Protein AF-A0A1F4MXA5-F1 (afdb_monomer)

pLDDT: mean 87.4, std 14.79, range [47.44, 98.69]

Radius of gyration: 26.28 Å; Cα contacts (8 Å, |Δi|>4): 133; chains: 1; bounding box: 48×66×73 Å

Secondary structure (DSSP, 8-state):
---HHHHHHHHHHHHHHHHHTTS-------HHHHHHHHHHHHHHHS-HHHHHHHHHHHHHSTTT---GGGHHHHHHHHHH-SSHHHHHHHHHHHHHTT-HHHHHHHHHHGGG---HHHHHHHHHHHHHTT--EEETTEEEE----

Solvent-accessible surface area (backbone atoms only — not comparable to full-atom values): 8420 Å² total; per-residue (Å²): 134,86,53,75,65,61,56,54,52,52,51,52,52,55,54,53,57,67,66,60,71,76,77,75,77,75,83,68,77,53,71,45,57,58,51,17,53,51,43,32,50,32,52,74,72,44,57,70,73,53,32,53,52,41,36,53,46,42,54,74,42,38,94,64,47,69,47,73,91,33,49,64,49,40,52,46,41,39,73,65,47,88,52,64,69,56,17,50,45,26,50,52,23,43,59,47,65,69,39,70,65,47,52,59,46,48,60,63,43,48,82,71,48,81,48,70,69,59,33,53,51,50,51,53,51,34,53,75,68,67,38,68,41,64,55,96,91,40,75,78,42,78,75,81,128

Nearest PDB structures (foldseek):
  5d0b-assembly2_B  TM=7.890E-01  e=4.375E-01  Bacillus subtilis subsp. subtilis str. 168
  5d08-assembly2_B  TM=8.073E-01  e=6.693E-01  Bacillus subtilis subsp. subtilis str. 168
  3tjz-assembly2_E  TM=6.979E-01  e=4.866E-01  Bos taurus
  7q4o-assembly1_A  TM=4.852E-01  e=1.024E+00  Homo sapiens
  7onb-assembly1_C  TM=4.990E-01  e=3.866E+00  Homo sapiens

Mean predicted aligned error: 10.35 Å

Sequence (145 aa):
MFSRLTVLMITFLMFSIFFYSNSLAGDQPDKWQKASQNMVYALKHGPDGLKQSVLQNIIRYSDQLQVDEAVFEVMSIYRSHPDERVRQLALVALYKMNNSWALSFLERAIKFERSPKLRKSICAILYQ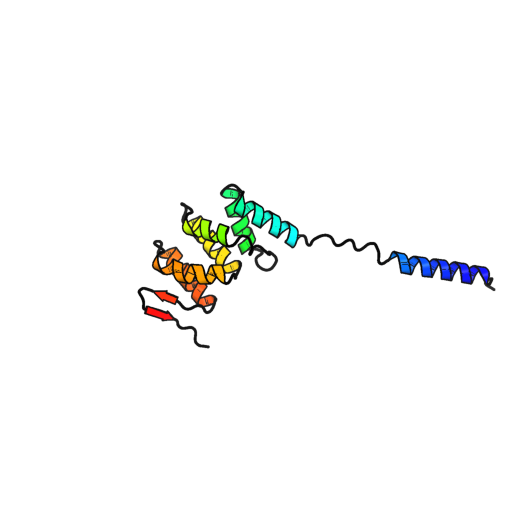CNRPVYMEGTLLASTEK

Foldseek 3Di:
DDDPVVVVVVVVVVVVVVVPVPPPPDDDPPPQVVVQVVLLVCLVDNDPVSVLVSLVVLLVPLVRHDNLNNLVSLVCQLPDPPDNVSVVSSLSSLLSVVDPVSLVVLLVCLAVDPDPVVNVVSVVSCVVNQHFHDYPNDTPDRDDD

Structure (mmCIF, N/CA/C/O backbone):
data_AF-A0A1F4MXA5-F1
#
_entry.id   AF-A0A1F4MXA5-F1
#
loop_
_atom_site.group_PDB
_atom_site.id
_atom_site.type_symbol
_atom_site.label_atom_id
_atom_site.label_alt_id
_atom_site.label_comp_id
_atom_site.label_asym_id
_atom_site.label_entity_id
_atom_site.label_seq_id
_atom_site.pdbx_PDB_ins_code
_atom_site.Cartn_x
_atom_site.Cartn_y
_atom_site.Cartn_z
_atom_site.occupancy
_atom_site.B_iso_or_equiv
_atom_site.auth_seq_id
_atom_site.auth_comp_id
_atom_site.auth_asym_id
_atom_site.auth_atom_id
_atom_site.pdbx_PDB_model_num
ATOM 1 N N . MET A 1 1 ? 26.744 -50.728 -48.367 1.00 60.47 1 MET A N 1
ATOM 2 C CA . MET A 1 1 ? 27.875 -50.940 -47.439 1.00 60.47 1 MET A CA 1
ATOM 3 C C . MET A 1 1 ? 28.443 -49.563 -47.109 1.00 60.47 1 MET A C 1
ATOM 5 O O . MET A 1 1 ? 29.175 -49.013 -47.918 1.00 60.47 1 MET A O 1
ATOM 9 N N . PHE A 1 2 ? 27.987 -48.928 -46.024 1.00 60.94 2 PHE A N 1
ATOM 10 C CA . PHE A 1 2 ? 28.443 -47.574 -45.674 1.00 60.94 2 PHE A CA 1
ATOM 11 C C . PHE A 1 2 ? 29.914 -47.619 -45.247 1.00 60.94 2 PHE A C 1
ATOM 13 O O . PHE A 1 2 ? 30.320 -48.516 -44.506 1.00 60.94 2 PHE A O 1
ATOM 20 N N . SER A 1 3 ? 30.729 -46.695 -45.756 1.00 75.88 3 SER A N 1
ATOM 21 C CA . SER A 1 3 ? 32.160 -46.662 -45.459 1.00 75.88 3 SER A CA 1
ATOM 22 C C . SER A 1 3 ? 32.378 -46.219 -44.009 1.00 75.88 3 SER A C 1
ATOM 24 O O . SER A 1 3 ? 31.655 -45.367 -43.487 1.00 75.88 3 SER A O 1
ATOM 26 N N . ARG A 1 4 ? 33.396 -46.768 -43.336 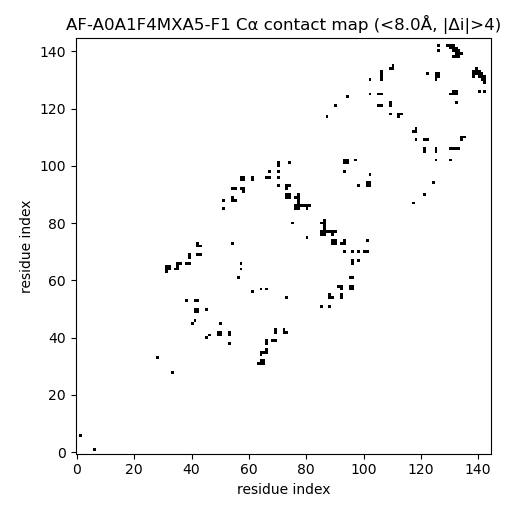1.00 76.38 4 ARG A N 1
ATOM 27 C CA . ARG A 1 4 ? 33.722 -46.422 -41.936 1.00 76.38 4 ARG A CA 1
ATOM 28 C C . ARG A 1 4 ? 33.908 -44.910 -41.724 1.00 76.38 4 ARG A C 1
ATOM 30 O O . ARG A 1 4 ? 33.613 -44.407 -40.647 1.00 76.38 4 ARG A O 1
ATOM 37 N N . LEU A 1 5 ? 34.311 -44.189 -42.774 1.00 77.56 5 LEU A N 1
ATOM 38 C CA . LEU A 1 5 ? 34.461 -42.733 -42.785 1.00 77.56 5 LEU A CA 1
ATOM 39 C C . LEU A 1 5 ? 33.116 -41.992 -42.688 1.00 77.56 5 LEU A C 1
ATOM 41 O O . LEU A 1 5 ? 33.008 -41.018 -41.949 1.00 77.56 5 LEU A O 1
ATOM 45 N N . THR A 1 6 ? 32.076 -42.476 -43.379 1.00 78.88 6 THR A N 1
ATOM 46 C CA . THR A 1 6 ? 30.733 -41.870 -43.303 1.00 78.88 6 THR A CA 1
ATOM 47 C C . THR A 1 6 ? 30.106 -42.004 -41.918 1.00 78.88 6 THR A C 1
ATOM 49 O O . THR A 1 6 ? 29.479 -41.063 -41.443 1.00 78.88 6 THR A O 1
ATOM 52 N N . VAL A 1 7 ? 30.342 -43.119 -41.222 1.00 80.31 7 VAL A N 1
ATOM 53 C CA . VAL A 1 7 ? 29.847 -43.311 -39.848 1.00 80.31 7 VAL A CA 1
ATOM 54 C C . VAL A 1 7 ? 30.539 -42.351 -38.872 1.00 80.31 7 VAL A C 1
ATOM 56 O O . VAL A 1 7 ? 29.876 -41.767 -38.023 1.00 80.31 7 VAL A O 1
ATOM 59 N N . LEU A 1 8 ? 31.846 -42.125 -39.038 1.00 81.88 8 LEU A N 1
ATOM 60 C CA . LEU A 1 8 ? 32.653 -41.255 -38.170 1.00 81.88 8 LEU A CA 1
ATOM 61 C C . LEU A 1 8 ? 32.316 -39.760 -38.348 1.00 81.88 8 LEU A C 1
ATOM 63 O O . LEU A 1 8 ? 32.303 -38.994 -37.389 1.00 81.88 8 LEU A O 1
ATOM 67 N N . MET A 1 9 ? 31.977 -39.353 -39.573 1.00 81.62 9 MET A N 1
ATOM 68 C CA . MET A 1 9 ? 31.481 -38.004 -39.871 1.00 81.62 9 MET A CA 1
ATOM 69 C C . MET A 1 9 ? 30.118 -37.739 -39.219 1.00 81.62 9 MET A C 1
ATOM 71 O O . MET A 1 9 ? 29.905 -36.677 -38.637 1.00 81.62 9 MET A O 1
ATOM 75 N N . ILE A 1 10 ? 29.206 -38.716 -39.264 1.00 82.12 10 ILE A N 1
ATOM 76 C CA . ILE A 1 10 ? 27.865 -38.585 -38.676 1.00 82.12 10 ILE A CA 1
ATOM 77 C C . ILE A 1 10 ? 27.940 -38.516 -37.148 1.00 82.12 10 ILE A C 1
ATOM 79 O O . ILE A 1 10 ? 27.239 -37.707 -36.541 1.00 82.12 10 ILE A O 1
ATOM 83 N N . THR A 1 11 ? 28.800 -39.315 -36.511 1.00 80.38 11 THR A N 1
ATOM 84 C CA . THR A 1 11 ? 28.960 -39.269 -35.051 1.00 80.38 11 THR A CA 1
ATOM 85 C C . THR A 1 11 ? 29.574 -37.953 -34.583 1.00 80.38 11 THR A C 1
ATOM 87 O O . THR A 1 11 ? 29.120 -37.411 -33.579 1.00 80.38 11 THR A O 1
ATOM 90 N N . PHE A 1 12 ? 30.538 -37.394 -35.321 1.00 81.00 12 PHE A N 1
ATOM 91 C CA . PHE A 1 12 ? 31.109 -36.081 -35.009 1.00 81.00 12 PHE A CA 1
ATOM 92 C C . PHE A 1 12 ? 30.078 -34.953 -35.163 1.00 81.00 12 PHE A C 1
ATOM 94 O O . PHE A 1 12 ? 29.963 -34.092 -34.291 1.00 81.00 12 PHE A O 1
ATOM 101 N N . LEU A 1 13 ? 29.263 -35.002 -36.224 1.00 76.06 13 LEU A N 1
ATOM 102 C CA . LEU A 1 13 ? 28.172 -34.052 -36.433 1.00 76.06 13 LEU A CA 1
ATOM 103 C C . LEU A 1 13 ? 27.142 -34.130 -35.294 1.00 76.06 13 LEU A C 1
ATOM 105 O O . LEU A 1 13 ? 26.780 -33.107 -34.720 1.00 76.06 13 LEU A O 1
ATOM 109 N N . MET A 1 14 ? 26.734 -35.339 -34.902 1.00 75.44 14 MET A N 1
ATOM 110 C CA . MET A 1 14 ? 25.808 -35.544 -33.784 1.00 75.44 14 MET A CA 1
ATOM 111 C C . MET A 1 14 ? 26.395 -35.028 -32.468 1.00 75.44 14 MET A C 1
ATOM 113 O O . MET A 1 14 ? 25.719 -34.304 -31.744 1.00 75.44 14 MET A O 1
ATOM 117 N N . PHE A 1 15 ? 27.669 -35.306 -32.186 1.00 72.06 15 PHE A N 1
ATOM 118 C CA . PHE A 1 15 ? 28.343 -34.824 -30.979 1.00 72.06 15 PHE A CA 1
ATOM 119 C C . PHE A 1 15 ? 28.441 -33.290 -30.929 1.00 72.06 15 PHE A C 1
ATOM 121 O O . PHE A 1 15 ? 28.243 -32.697 -29.870 1.00 72.06 15 PHE A O 1
ATOM 128 N N . SER A 1 16 ? 28.662 -32.633 -32.073 1.00 66.50 16 SER A N 1
ATOM 129 C CA . SER A 1 16 ? 28.670 -31.168 -32.149 1.00 66.50 16 SER A CA 1
ATOM 130 C C . SER A 1 16 ? 27.304 -30.557 -31.815 1.00 66.50 16 SER A C 1
ATOM 132 O O . SER A 1 16 ? 27.240 -29.571 -31.085 1.00 66.50 16 SER A O 1
ATOM 134 N N . ILE A 1 17 ? 26.201 -31.184 -32.237 1.00 69.06 17 ILE A N 1
ATOM 135 C CA . ILE A 1 17 ? 24.844 -30.683 -31.971 1.00 69.06 17 ILE A CA 1
ATOM 136 C C . ILE A 1 17 ? 24.519 -30.746 -30.470 1.00 69.06 17 ILE A C 1
ATOM 138 O O . ILE A 1 17 ? 23.907 -29.819 -29.946 1.00 69.06 17 ILE A O 1
ATOM 142 N N . PHE A 1 18 ? 24.994 -31.769 -29.751 1.00 61.06 18 PHE A N 1
ATOM 143 C CA . PHE A 1 18 ? 24.757 -31.904 -28.308 1.00 61.06 18 PHE A CA 1
ATOM 144 C C . PHE A 1 18 ? 25.474 -30.843 -27.452 1.00 61.06 18 PHE A C 1
ATOM 146 O O . PHE A 1 18 ? 24.949 -30.462 -26.404 1.00 61.06 18 PHE A O 1
ATOM 153 N N . PHE A 1 19 ? 26.630 -30.326 -27.886 1.00 58.56 19 PHE A N 1
ATOM 154 C CA . PHE A 1 19 ? 27.381 -29.314 -27.128 1.00 58.56 19 PHE A CA 1
ATOM 155 C C . PHE A 1 19 ? 26.864 -27.879 -27.319 1.00 58.56 19 PHE A C 1
ATOM 157 O O . PHE A 1 19 ? 26.980 -27.071 -26.397 1.00 58.56 19 PHE A O 1
ATOM 164 N N . TYR A 1 20 ? 26.246 -27.550 -28.459 1.00 56.81 20 TYR A N 1
ATOM 165 C CA . TYR A 1 20 ? 25.726 -26.195 -28.706 1.00 56.81 20 TYR A CA 1
ATOM 166 C C . TYR A 1 20 ? 24.376 -25.902 -28.030 1.00 56.81 20 TYR A C 1
ATOM 168 O O . TYR A 1 20 ? 24.033 -24.735 -27.836 1.00 56.81 20 TYR A O 1
ATOM 176 N N . SER A 1 21 ? 23.619 -26.921 -27.613 1.00 54.06 21 SER A N 1
ATOM 177 C CA . SER A 1 21 ? 22.272 -26.735 -27.044 1.00 54.06 21 SER A CA 1
ATOM 178 C C . SER A 1 21 ? 22.227 -26.105 -25.644 1.00 54.06 21 SER A C 1
ATOM 180 O O . SER A 1 21 ? 21.167 -25.639 -25.240 1.00 54.06 21 SER A O 1
ATOM 182 N N . ASN A 1 22 ? 23.343 -26.041 -24.906 1.00 55.03 22 ASN A N 1
ATOM 183 C CA . ASN A 1 22 ? 23.347 -25.531 -23.523 1.00 55.03 22 ASN A CA 1
ATOM 184 C C . ASN A 1 22 ? 23.775 -24.056 -23.379 1.00 55.03 22 ASN A C 1
ATOM 186 O O . ASN A 1 22 ? 23.741 -23.527 -22.274 1.00 55.03 22 ASN A O 1
ATOM 190 N N . SER A 1 23 ? 24.164 -23.371 -24.463 1.00 54.94 23 SER A N 1
ATOM 191 C CA . SER A 1 23 ? 24.731 -22.007 -24.393 1.00 54.94 23 SER A CA 1
ATOM 192 C C . SER A 1 23 ? 23.762 -20.878 -24.796 1.00 54.94 23 SER A C 1
ATOM 194 O O . SER A 1 23 ? 24.176 -19.721 -24.865 1.00 54.94 23 SER A O 1
ATOM 196 N N . LEU A 1 24 ? 22.490 -21.175 -25.081 1.00 52.19 24 LEU A N 1
ATOM 197 C CA . LEU A 1 24 ? 21.517 -20.203 -25.619 1.00 52.19 24 LEU A CA 1
ATOM 198 C C . LEU A 1 24 ? 20.292 -19.961 -24.721 1.00 52.19 24 LEU A C 1
ATOM 200 O O . LEU A 1 24 ? 19.298 -19.400 -25.172 1.00 52.19 24 LEU A O 1
ATOM 204 N N . ALA A 1 25 ? 20.364 -20.321 -23.441 1.00 54.34 25 ALA A N 1
ATOM 205 C CA . ALA A 1 25 ? 19.401 -19.880 -22.434 1.00 54.34 25 ALA A CA 1
ATOM 206 C C . ALA A 1 25 ? 20.000 -18.705 -21.645 1.00 54.34 25 ALA A C 1
ATOM 208 O O . ALA A 1 25 ? 20.365 -18.835 -20.482 1.00 54.34 25 ALA A O 1
ATOM 209 N N . GLY A 1 26 ? 20.184 -17.564 -22.315 1.00 51.25 26 GLY A N 1
ATOM 210 C CA . GLY A 1 26 ? 20.517 -16.318 -21.630 1.00 51.25 26 GLY A CA 1
ATOM 211 C C . GLY A 1 26 ? 19.357 -15.930 -20.717 1.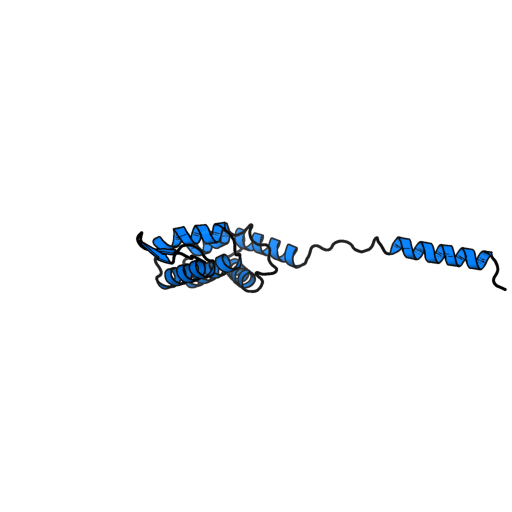00 51.25 26 GLY A C 1
ATOM 212 O O . GLY A 1 26 ? 18.254 -15.691 -21.206 1.00 51.25 26 GLY A O 1
ATOM 213 N N . ASP A 1 27 ? 19.616 -15.914 -19.413 1.00 56.72 27 ASP A N 1
ATOM 214 C CA . ASP A 1 27 ? 18.684 -15.592 -18.332 1.00 56.72 27 ASP A CA 1
ATOM 215 C C . ASP A 1 27 ? 18.145 -14.160 -18.514 1.00 56.72 27 ASP A C 1
ATOM 217 O O . ASP A 1 27 ? 18.761 -13.170 -18.115 1.00 56.72 27 ASP A O 1
ATOM 221 N N . GLN A 1 28 ? 17.032 -14.020 -19.240 1.00 59.00 28 GLN A N 1
ATOM 222 C CA . GLN A 1 28 ? 16.302 -12.758 -19.309 1.00 59.00 28 GLN A CA 1
ATOM 223 C C . GLN A 1 28 ? 15.695 -12.530 -17.923 1.00 59.00 28 GLN A C 1
ATOM 225 O O . GLN A 1 28 ? 14.932 -13.393 -17.482 1.00 59.00 28 GLN A O 1
ATOM 230 N N . PRO A 1 29 ? 15.984 -11.403 -17.241 1.00 62.56 29 PRO A N 1
ATOM 231 C CA . PRO A 1 29 ? 15.379 -11.133 -15.947 1.00 62.56 29 PRO A CA 1
ATOM 232 C C . PRO A 1 29 ? 13.866 -11.215 -16.103 1.00 62.56 29 PRO A C 1
ATOM 234 O O . PRO A 1 29 ? 13.303 -10.620 -17.032 1.00 62.56 29 PRO A O 1
ATOM 237 N N . ASP A 1 30 ? 13.230 -11.983 -15.217 1.00 85.38 30 ASP A N 1
ATOM 238 C CA . ASP A 1 30 ? 11.787 -12.188 -15.225 1.00 85.38 30 ASP A CA 1
ATOM 239 C C . ASP A 1 30 ? 11.096 -10.830 -15.416 1.00 85.38 30 ASP A C 1
ATOM 241 O O . ASP A 1 30 ? 11.409 -9.842 -14.741 1.00 85.38 30 ASP A O 1
ATOM 245 N N . LYS A 1 31 ? 10.158 -10.748 -16.365 1.00 89.25 31 LYS A N 1
ATOM 246 C CA . LYS A 1 31 ? 9.398 -9.522 -16.657 1.00 89.25 31 LYS A CA 1
ATOM 247 C C . LYS A 1 31 ? 8.826 -8.893 -15.381 1.00 89.25 31 LYS A C 1
ATOM 249 O O . LYS A 1 31 ? 8.729 -7.668 -15.293 1.00 89.25 31 LYS A O 1
ATOM 254 N N . TRP A 1 32 ? 8.490 -9.718 -14.386 1.00 92.88 32 TRP A N 1
ATOM 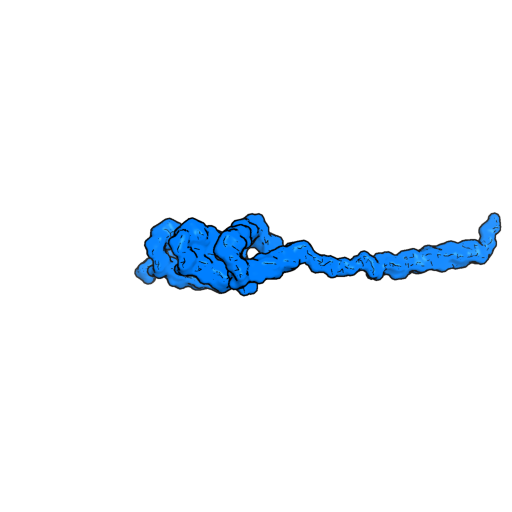255 C CA . TRP A 1 32 ? 7.989 -9.288 -13.085 1.00 92.88 32 TRP A CA 1
ATOM 256 C C . TRP A 1 32 ? 9.053 -8.646 -12.206 1.00 92.88 32 TRP A C 1
ATOM 258 O O . TRP A 1 32 ? 8.748 -7.684 -11.503 1.00 92.88 32 TRP A O 1
ATOM 268 N N . GLN A 1 33 ? 10.304 -9.087 -12.296 1.00 93.88 33 GLN A N 1
ATOM 269 C CA . GLN A 1 33 ? 11.426 -8.462 -11.603 1.00 93.88 33 GLN A CA 1
ATOM 270 C C . GLN A 1 33 ? 11.641 -7.035 -12.114 1.00 93.88 33 GLN A C 1
ATOM 272 O O . GLN A 1 33 ? 11.669 -6.089 -11.325 1.00 93.88 33 GLN A O 1
ATOM 277 N N . LYS A 1 34 ? 11.696 -6.849 -13.439 1.00 93.56 34 LYS A N 1
ATOM 278 C CA . LYS A 1 34 ? 11.834 -5.510 -14.036 1.00 93.56 34 LYS A CA 1
ATOM 279 C C . LYS A 1 34 ? 10.622 -4.624 -13.736 1.00 93.56 34 LYS A C 1
ATOM 281 O O . LYS A 1 34 ? 10.779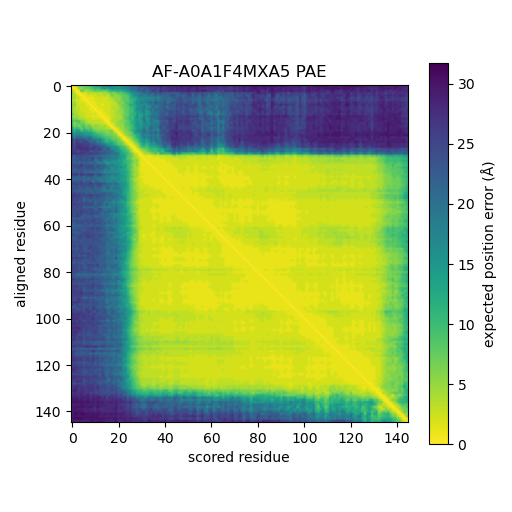 -3.442 -13.433 1.00 93.56 34 LYS A O 1
ATOM 286 N N . ALA A 1 35 ? 9.412 -5.184 -13.793 1.00 95.31 35 ALA A N 1
ATOM 287 C CA . ALA A 1 35 ? 8.198 -4.461 -13.421 1.00 95.31 35 ALA A CA 1
ATOM 288 C C . ALA A 1 35 ? 8.238 -4.008 -11.953 1.00 95.31 35 ALA A C 1
ATOM 290 O O . ALA A 1 35 ? 7.955 -2.845 -11.673 1.00 95.31 35 ALA A O 1
ATOM 291 N N . SER A 1 36 ? 8.660 -4.887 -11.042 1.00 96.94 36 SER A N 1
ATOM 292 C CA . SER A 1 36 ? 8.795 -4.588 -9.613 1.00 96.94 36 SER A CA 1
ATOM 293 C C . SER A 1 36 ? 9.791 -3.454 -9.368 1.00 96.94 36 SER A C 1
ATOM 295 O O . SER A 1 36 ? 9.446 -2.475 -8.711 1.00 96.94 36 SER A O 1
ATOM 297 N N . GLN A 1 37 ? 10.978 -3.515 -9.981 1.00 96.50 37 GLN A N 1
ATOM 298 C CA . GLN A 1 37 ? 11.995 -2.459 -9.884 1.00 96.50 37 GLN A CA 1
ATOM 299 C C . GLN A 1 37 ? 11.471 -1.099 -10.368 1.00 96.50 37 GLN A C 1
ATOM 301 O O . GLN A 1 37 ? 11.632 -0.084 -9.689 1.00 96.50 37 GLN A O 1
ATOM 306 N N . ASN A 1 38 ? 10.781 -1.075 -11.512 1.00 96.62 38 ASN A N 1
ATOM 307 C CA . ASN A 1 38 ? 10.188 0.152 -12.043 1.00 96.62 38 ASN A CA 1
ATOM 308 C C . ASN A 1 38 ? 9.095 0.713 -11.124 1.00 96.62 38 ASN A C 1
ATOM 310 O O . ASN A 1 38 ? 8.991 1.928 -10.965 1.00 96.62 38 ASN A O 1
ATOM 314 N N . MET A 1 39 ? 8.283 -0.151 -10.510 1.00 97.62 39 MET A N 1
ATOM 315 C CA . MET A 1 39 ? 7.243 0.261 -9.564 1.00 97.62 39 MET A CA 1
ATOM 316 C C . MET A 1 39 ? 7.835 0.829 -8.274 1.00 97.62 39 MET A C 1
ATOM 318 O O . MET A 1 39 ? 7.371 1.870 -7.810 1.00 97.62 39 MET A O 1
ATOM 322 N N . VAL A 1 40 ? 8.888 0.207 -7.735 1.00 98.25 40 VAL A N 1
ATOM 323 C CA . VAL A 1 40 ? 9.633 0.738 -6.583 1.00 98.25 40 VAL A CA 1
ATOM 324 C C . VAL A 1 40 ? 10.189 2.123 -6.912 1.00 98.25 40 VAL A C 1
ATOM 326 O O . VAL A 1 40 ? 9.951 3.079 -6.173 1.00 98.25 40 VAL A O 1
ATOM 329 N N . TYR A 1 41 ? 10.855 2.265 -8.061 1.00 98.25 41 TYR A N 1
ATOM 330 C CA . TYR A 1 41 ? 11.376 3.553 -8.517 1.00 98.25 41 TYR A CA 1
ATOM 331 C C . TYR A 1 41 ? 10.265 4.608 -8.656 1.00 98.25 41 TYR A C 1
ATOM 333 O O . TYR A 1 41 ? 10.398 5.738 -8.182 1.00 98.25 41 TYR A O 1
ATOM 341 N N . ALA A 1 42 ? 9.133 4.236 -9.254 1.00 98.25 42 ALA A N 1
ATOM 342 C CA . ALA A 1 42 ? 7.992 5.121 -9.448 1.00 98.25 42 ALA A CA 1
ATOM 343 C C . ALA A 1 42 ? 7.318 5.543 -8.129 1.00 98.25 42 ALA A C 1
ATOM 345 O O . ALA A 1 42 ? 6.903 6.694 -8.004 1.00 98.25 42 ALA A O 1
ATOM 346 N N . LEU A 1 43 ? 7.244 4.672 -7.119 1.00 98.31 43 LEU A N 1
ATOM 347 C CA . LEU A 1 43 ? 6.746 5.047 -5.788 1.00 98.31 43 LEU A CA 1
ATOM 348 C C . LEU A 1 43 ? 7.667 6.051 -5.089 1.00 98.31 43 LEU A C 1
ATOM 350 O O . LEU A 1 43 ? 7.180 6.984 -4.439 1.00 98.31 43 LEU A O 1
ATOM 354 N N . LYS A 1 44 ? 8.982 5.901 -5.268 1.00 97.88 44 LYS A N 1
ATOM 355 C CA . LYS A 1 44 ? 9.996 6.789 -4.688 1.00 97.88 44 LYS A CA 1
ATOM 356 C C . LYS A 1 44 ? 10.008 8.161 -5.360 1.00 97.88 44 LYS A C 1
ATOM 358 O O . LYS A 1 44 ? 9.928 9.182 -4.678 1.00 97.88 44 LYS A O 1
ATOM 363 N N . HIS A 1 45 ? 10.028 8.194 -6.690 1.00 97.69 45 HIS A N 1
ATOM 364 C CA . HIS A 1 45 ? 10.360 9.405 -7.453 1.00 97.69 45 HIS A CA 1
ATOM 365 C C . HIS A 1 45 ? 9.238 9.922 -8.359 1.00 97.69 45 HIS A C 1
ATOM 367 O O . HIS A 1 45 ? 9.335 11.028 -8.885 1.00 97.69 45 HIS A O 1
ATOM 373 N N . GLY A 1 46 ? 8.181 9.140 -8.569 1.00 97.25 46 GLY A N 1
ATOM 374 C CA . GLY A 1 46 ? 7.120 9.472 -9.513 1.00 97.25 46 GLY A CA 1
ATOM 375 C C . GLY A 1 46 ? 6.192 10.599 -9.043 1.00 97.25 46 GLY A C 1
ATOM 376 O O . GLY A 1 46 ? 6.067 10.844 -7.839 1.00 97.25 46 GLY A O 1
ATOM 377 N N . PRO A 1 47 ? 5.488 11.265 -9.976 1.00 97.69 47 PRO A N 1
ATOM 378 C CA . PRO A 1 47 ? 4.411 12.190 -9.639 1.00 97.69 47 PRO A CA 1
ATOM 379 C C . PRO A 1 47 ? 3.213 11.446 -9.038 1.00 97.69 47 PRO A C 1
ATOM 381 O O . PRO A 1 47 ? 3.060 10.237 -9.219 1.00 97.69 47 PRO A O 1
ATOM 384 N N . ASP A 1 48 ? 2.323 12.178 -8.369 1.00 96.50 48 ASP A N 1
ATOM 385 C CA . ASP A 1 48 ? 1.216 11.593 -7.603 1.00 96.50 48 ASP A CA 1
ATOM 386 C C . ASP A 1 48 ? 0.333 10.634 -8.426 1.00 96.50 48 ASP A C 1
ATOM 38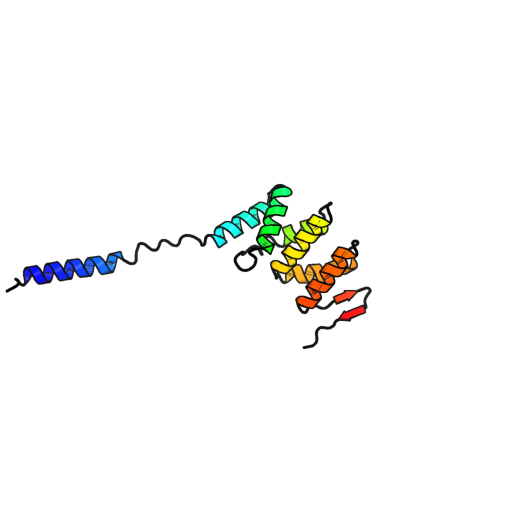8 O O . ASP A 1 48 ? 0.113 9.490 -8.029 1.00 96.50 48 ASP A O 1
ATOM 392 N N . GLY A 1 49 ? -0.062 11.028 -9.642 1.00 97.75 49 GLY A N 1
ATOM 393 C CA . GLY A 1 49 ? -0.847 10.162 -10.532 1.00 97.75 49 GLY A CA 1
ATOM 394 C C . GLY A 1 49 ? -0.140 8.851 -10.907 1.00 97.75 49 GLY A C 1
ATOM 395 O O . GLY A 1 49 ? -0.783 7.804 -11.000 1.00 97.75 49 GLY A O 1
ATOM 396 N N . LEU A 1 50 ? 1.191 8.871 -11.058 1.00 98.25 50 LEU A N 1
ATOM 397 C CA . LEU A 1 50 ? 1.964 7.652 -11.303 1.00 98.25 50 LEU A CA 1
ATOM 398 C C . LEU A 1 50 ? 1.979 6.762 -10.058 1.00 98.25 50 LEU A C 1
ATOM 400 O O . LEU A 1 50 ? 1.762 5.558 -10.178 1.00 98.25 50 LEU A O 1
ATOM 404 N N . LYS A 1 51 ? 2.164 7.339 -8.865 1.00 98.56 51 LYS A N 1
ATOM 405 C CA . LYS A 1 51 ? 2.110 6.581 -7.606 1.00 98.56 51 LYS A CA 1
ATOM 406 C C . LYS A 1 51 ? 0.759 5.894 -7.437 1.00 98.56 51 LYS A C 1
ATOM 408 O O . LYS A 1 51 ? 0.725 4.707 -7.134 1.00 98.56 51 LYS A O 1
ATOM 413 N N . GLN A 1 52 ? -0.344 6.588 -7.714 1.00 98.56 52 GLN A N 1
ATOM 414 C CA . GLN A 1 52 ? -1.684 5.997 -7.670 1.00 98.56 52 GLN A CA 1
ATOM 415 C C . GLN A 1 52 ? -1.834 4.811 -8.637 1.00 98.56 52 GLN A C 1
ATOM 417 O O . GLN A 1 52 ? -2.355 3.767 -8.247 1.00 98.56 52 GLN A O 1
ATOM 422 N N . SER A 1 53 ? -1.331 4.933 -9.870 1.00 98.38 53 SER A N 1
ATOM 423 C CA . SER A 1 53 ? -1.314 3.826 -10.839 1.00 98.38 53 SER A CA 1
ATOM 424 C C . SER A 1 53 ? -0.491 2.633 -10.334 1.00 98.38 53 SER A C 1
ATOM 426 O O . SER A 1 53 ? -0.924 1.482 -10.422 1.00 98.38 53 SER A O 1
ATOM 428 N N . VAL A 1 54 ? 0.665 2.891 -9.712 1.00 98.44 54 VAL A N 1
ATOM 429 C CA . VAL A 1 54 ? 1.481 1.833 -9.102 1.00 98.44 54 VAL A CA 1
ATOM 430 C C . VAL A 1 54 ? 0.742 1.146 -7.953 1.00 98.44 54 VAL A C 1
ATOM 432 O O . VAL A 1 54 ? 0.721 -0.080 -7.915 1.00 98.44 54 VAL A O 1
ATOM 435 N N . LEU A 1 55 ? 0.070 1.888 -7.067 1.00 98.69 55 LEU A N 1
ATOM 436 C CA . LEU A 1 55 ? -0.733 1.293 -5.992 1.00 98.69 55 LEU A CA 1
ATOM 437 C C . LEU A 1 55 ? -1.826 0.362 -6.540 1.00 98.69 55 LEU A C 1
ATOM 439 O O . LEU A 1 55 ? -2.026 -0.731 -6.015 1.00 98.69 55 LEU A O 1
ATOM 443 N N . GLN A 1 56 ? -2.505 0.756 -7.622 1.00 98.50 56 GLN A N 1
ATOM 444 C CA . GLN A 1 56 ? -3.499 -0.097 -8.284 1.00 98.50 56 GLN A CA 1
ATOM 445 C C . GLN A 1 56 ? -2.874 -1.381 -8.844 1.00 98.50 56 GLN A C 1
ATOM 447 O O . GLN A 1 56 ? -3.466 -2.455 -8.724 1.00 98.50 56 GLN A O 1
ATOM 452 N N . ASN A 1 57 ? -1.675 -1.289 -9.424 1.00 98.12 57 ASN A N 1
ATOM 453 C CA . ASN A 1 57 ? -0.955 -2.451 -9.939 1.00 98.12 57 ASN A CA 1
ATOM 454 C C . ASN A 1 57 ? -0.499 -3.394 -8.822 1.00 98.12 57 ASN A C 1
ATOM 456 O O . ASN A 1 57 ? -0.654 -4.601 -8.975 1.00 98.12 57 ASN A O 1
ATOM 460 N N . ILE A 1 58 ? -0.025 -2.865 -7.689 1.00 98.00 58 ILE A N 1
ATOM 461 C CA . ILE A 1 58 ? 0.311 -3.668 -6.502 1.00 98.00 58 ILE A CA 1
ATOM 462 C C . ILE A 1 58 ? -0.906 -4.459 -6.027 1.00 98.00 58 ILE A C 1
ATOM 464 O O . ILE A 1 58 ? -0.802 -5.645 -5.742 1.00 98.00 58 ILE A O 1
ATOM 468 N N . ILE A 1 59 ? -2.079 -3.827 -5.988 1.00 98.00 59 ILE A N 1
ATOM 469 C CA . ILE A 1 59 ? -3.314 -4.500 -5.571 1.00 98.00 59 ILE A CA 1
ATOM 470 C C . ILE A 1 59 ? -3.713 -5.608 -6.550 1.00 98.00 59 ILE A C 1
ATOM 472 O O . ILE A 1 59 ? -4.226 -6.644 -6.127 1.00 98.00 59 ILE A O 1
ATOM 476 N N . ARG A 1 60 ? -3.514 -5.379 -7.852 1.00 97.75 60 ARG A N 1
ATOM 477 C CA . ARG A 1 60 ? -3.934 -6.295 -8.917 1.00 97.75 60 ARG A CA 1
ATOM 478 C C . ARG A 1 60 ? -2.991 -7.484 -9.101 1.00 97.75 60 ARG A C 1
ATOM 480 O O . ARG A 1 60 ? -3.467 -8.569 -9.412 1.00 97.75 60 ARG A O 1
ATOM 487 N N . TYR A 1 61 ? -1.689 -7.267 -8.947 1.00 96.75 61 TYR A N 1
ATOM 488 C CA . TYR A 1 61 ? -0.635 -8.232 -9.275 1.00 96.75 61 TYR A CA 1
ATOM 489 C C . TYR A 1 61 ? 0.250 -8.551 -8.061 1.00 96.75 61 TYR A C 1
ATOM 491 O O . TYR A 1 61 ? 1.456 -8.755 -8.197 1.00 96.75 61 TYR A O 1
ATOM 499 N N . SER A 1 62 ? -0.333 -8.546 -6.858 1.00 94.56 62 SER A N 1
ATOM 500 C CA . SER A 1 62 ? 0.402 -8.751 -5.602 1.00 94.56 62 SER A CA 1
ATOM 501 C C . SER A 1 62 ? 1.198 -10.050 -5.579 1.00 94.56 62 SER A C 1
ATOM 503 O O . SER A 1 62 ? 2.286 -10.086 -5.021 1.00 94.56 62 SER A O 1
ATOM 505 N N . ASP A 1 63 ? 0.682 -11.098 -6.219 1.00 94.44 63 ASP A N 1
ATOM 506 C CA . ASP A 1 63 ? 1.273 -12.438 -6.172 1.00 94.44 63 ASP A CA 1
ATOM 507 C C . ASP A 1 63 ? 2.526 -12.560 -7.056 1.00 94.44 63 ASP A C 1
ATOM 509 O O . ASP A 1 63 ? 3.284 -13.518 -6.930 1.00 94.44 63 ASP A O 1
ATOM 513 N N . GLN A 1 64 ? 2.745 -11.603 -7.967 1.00 94.31 64 GLN A N 1
ATOM 514 C CA . GLN A 1 64 ? 3.887 -11.584 -8.883 1.00 94.31 64 GLN A CA 1
ATOM 515 C C . GLN A 1 64 ? 4.897 -10.471 -8.573 1.00 94.31 64 GLN A C 1
ATOM 517 O O . GLN A 1 64 ? 6.052 -10.554 -8.989 1.00 94.31 64 GLN A O 1
ATOM 522 N N . LEU A 1 65 ? 4.472 -9.406 -7.892 1.00 93.94 65 LEU A N 1
ATOM 523 C CA . LEU A 1 65 ? 5.289 -8.217 -7.664 1.00 93.94 65 LEU A CA 1
ATOM 524 C C . LEU A 1 65 ? 6.102 -8.311 -6.369 1.00 93.94 65 LEU A C 1
ATOM 526 O O . LEU A 1 65 ? 5.564 -8.553 -5.295 1.00 93.94 65 LEU A O 1
ATOM 530 N N . GLN A 1 66 ? 7.395 -8.001 -6.462 1.00 95.00 66 GLN A N 1
ATOM 531 C CA . GLN A 1 66 ? 8.319 -7.913 -5.327 1.00 95.00 66 GLN A CA 1
ATOM 532 C C . GLN A 1 66 ? 8.626 -6.444 -5.021 1.00 95.00 66 GLN A C 1
ATOM 534 O O . GLN A 1 66 ? 9.641 -5.893 -5.442 1.00 95.00 66 GLN A O 1
ATOM 539 N N . VAL A 1 67 ? 7.702 -5.783 -4.324 1.00 96.06 67 VAL A N 1
ATOM 540 C CA . VAL A 1 67 ? 7.742 -4.329 -4.059 1.00 96.06 67 VAL A CA 1
ATOM 541 C C . VAL A 1 67 ? 7.978 -3.984 -2.586 1.00 96.06 67 VAL A C 1
ATOM 543 O O . VAL A 1 67 ? 7.767 -2.842 -2.183 1.00 96.06 67 VAL A O 1
ATOM 546 N N . ASP A 1 68 ? 8.427 -4.945 -1.774 1.00 95.56 68 ASP A N 1
ATOM 547 C CA . ASP A 1 68 ? 8.670 -4.764 -0.334 1.00 95.56 68 ASP A CA 1
ATOM 548 C C . ASP A 1 68 ? 9.604 -3.592 -0.015 1.00 95.56 68 ASP A C 1
ATOM 550 O O . ASP A 1 68 ? 9.415 -2.893 0.980 1.00 95.56 68 ASP A O 1
ATOM 554 N N . GLU A 1 69 ? 10.569 -3.324 -0.896 1.00 96.19 69 GLU A N 1
ATOM 555 C CA . GLU A 1 69 ? 11.497 -2.197 -0.769 1.00 96.19 69 GLU A CA 1
ATOM 556 C C . GLU A 1 69 ? 10.783 -0.832 -0.731 1.00 96.19 69 GLU A C 1
ATOM 558 O O . GLU A 1 69 ? 11.324 0.128 -0.188 1.00 96.19 69 GLU A O 1
ATOM 563 N N . ALA A 1 70 ? 9.570 -0.737 -1.288 1.00 97.12 70 ALA A N 1
ATOM 564 C CA . ALA A 1 70 ? 8.786 0.493 -1.350 1.00 97.12 70 ALA A CA 1
ATOM 565 C C . ALA A 1 70 ? 7.710 0.606 -0.251 1.00 97.12 70 ALA A C 1
ATOM 567 O O . ALA A 1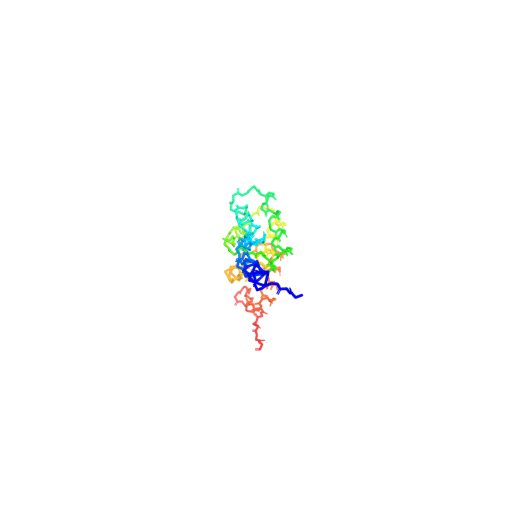 70 ? 6.801 1.439 -0.339 1.00 97.12 70 ALA A O 1
ATOM 568 N N . VAL A 1 71 ? 7.750 -0.250 0.780 1.00 98.12 71 VAL A N 1
ATOM 569 C CA . VAL A 1 71 ? 6.707 -0.281 1.819 1.00 98.12 71 VAL A CA 1
ATOM 570 C C . VAL A 1 71 ? 6.574 1.061 2.549 1.00 98.12 71 VAL A C 1
ATOM 572 O O . VAL A 1 71 ? 5.460 1.496 2.848 1.00 98.12 71 VAL A O 1
ATOM 575 N N . PHE A 1 72 ? 7.683 1.766 2.787 1.00 97.69 72 PHE A N 1
ATOM 576 C CA . PHE A 1 72 ? 7.678 3.056 3.480 1.00 97.69 72 PHE A CA 1
ATOM 577 C C . PHE A 1 72 ? 7.063 4.172 2.636 1.00 97.69 72 PHE A C 1
ATOM 579 O O . PHE A 1 72 ? 6.371 5.040 3.171 1.00 97.69 72 PHE A O 1
ATOM 586 N N . GLU A 1 73 ? 7.248 4.134 1.320 1.00 98.38 73 GLU A N 1
ATOM 587 C CA . GLU A 1 73 ? 6.620 5.055 0.381 1.00 98.38 73 GLU A CA 1
ATOM 588 C C . GLU A 1 73 ? 5.101 4.876 0.404 1.00 98.38 73 GLU A C 1
ATOM 590 O O . GLU A 1 73 ? 4.369 5.861 0.514 1.00 98.38 73 GLU A O 1
ATOM 595 N N . VAL A 1 74 ? 4.615 3.630 0.396 1.00 98.50 74 VAL A N 1
ATOM 596 C CA . VAL A 1 74 ? 3.177 3.340 0.499 1.00 98.50 74 VAL A CA 1
ATOM 597 C C . VAL A 1 74 ? 2.619 3.766 1.866 1.00 98.50 74 VAL A C 1
ATOM 599 O O . VAL A 1 74 ? 1.563 4.404 1.925 1.00 98.50 74 VAL A O 1
ATOM 602 N N . MET A 1 75 ? 3.337 3.504 2.967 1.00 98.31 75 MET A N 1
ATOM 603 C CA . MET A 1 75 ? 2.959 3.991 4.304 1.00 98.31 75 MET A CA 1
ATOM 604 C C . MET A 1 75 ? 2.876 5.519 4.355 1.00 98.31 75 MET A C 1
ATOM 606 O O . MET A 1 75 ? 1.964 6.071 4.975 1.00 98.31 75 MET A O 1
ATOM 610 N N . SER A 1 76 ? 3.817 6.207 3.706 1.00 98.06 76 SER A N 1
ATOM 611 C CA . SER A 1 76 ? 3.842 7.666 3.625 1.00 98.06 76 SER A CA 1
ATOM 612 C C . SER A 1 76 ? 2.598 8.191 2.909 1.00 98.06 76 SER A C 1
ATOM 614 O O . SER A 1 76 ? 1.895 9.030 3.471 1.00 98.06 76 SER A O 1
ATOM 616 N N . ILE A 1 77 ? 2.245 7.620 1.749 1.00 98.44 77 ILE A N 1
ATOM 617 C CA . ILE A 1 77 ? 1.023 7.983 1.010 1.00 98.44 77 ILE A CA 1
ATOM 618 C C . ILE A 1 77 ? -0.217 7.784 1.890 1.00 98.44 77 ILE A C 1
ATOM 620 O O . ILE A 1 77 ? -1.035 8.693 2.025 1.00 98.44 77 ILE A O 1
ATOM 624 N N . TYR A 1 78 ? -0.344 6.633 2.556 1.00 98.38 78 TYR A N 1
ATOM 625 C CA . TYR A 1 78 ? -1.452 6.394 3.482 1.00 98.38 78 TYR A CA 1
ATOM 626 C C . TYR A 1 78 ? -1.514 7.437 4.613 1.00 98.38 78 TYR A C 1
ATOM 628 O O . TYR A 1 78 ? -2.603 7.855 5.015 1.00 98.38 78 TYR A O 1
ATOM 636 N N . ARG A 1 79 ? -0.368 7.864 5.152 1.00 97.12 79 ARG A N 1
ATOM 637 C CA . ARG A 1 79 ? -0.313 8.759 6.313 1.00 97.12 79 ARG A CA 1
ATOM 638 C C . ARG A 1 79 ? -0.610 10.216 5.964 1.00 97.12 79 ARG A C 1
ATOM 640 O O . ARG A 1 79 ? -1.235 10.894 6.775 1.00 97.12 79 ARG A O 1
ATOM 647 N N . SER A 1 80 ? -0.124 10.710 4.827 1.00 96.12 80 SER A N 1
ATOM 648 C CA . SER A 1 80 ? -0.081 12.152 4.549 1.00 96.12 80 SER A CA 1
ATOM 649 C C . SER A 1 80 ? -0.799 12.604 3.281 1.00 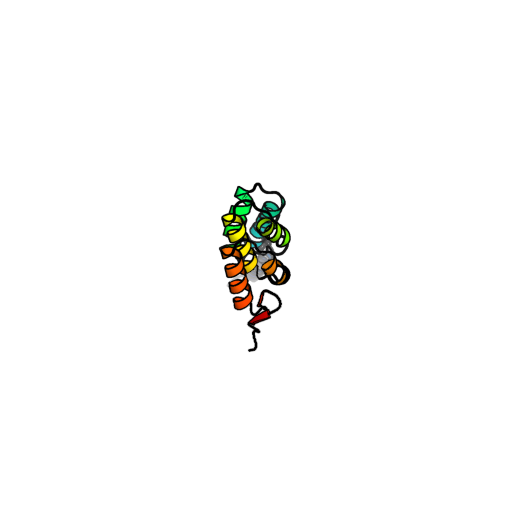96.12 80 SER A C 1
ATOM 651 O O . SER A 1 80 ? -0.899 13.813 3.076 1.00 96.12 80 SER A O 1
ATOM 653 N N . HIS A 1 81 ? -1.310 11.700 2.436 1.00 98.00 81 HIS A N 1
ATOM 654 C CA . HIS A 1 81 ? -1.989 12.130 1.215 1.00 98.00 81 HIS A CA 1
ATOM 655 C C . HIS A 1 81 ? -3.283 12.914 1.535 1.00 98.00 81 HIS A C 1
ATOM 657 O O . HIS A 1 81 ? -4.073 12.456 2.363 1.00 98.00 81 HIS A O 1
ATOM 663 N N . PRO A 1 82 ? -3.540 14.072 0.892 1.00 96.56 82 PRO A N 1
ATOM 664 C CA . PRO A 1 82 ? -4.694 14.919 1.213 1.00 96.56 82 PRO A CA 1
ATOM 665 C C . PRO A 1 82 ? -6.050 14.298 0.833 1.00 96.56 82 PRO A C 1
ATOM 667 O O . PRO A 1 82 ? -7.030 14.490 1.547 1.00 96.56 82 PRO A O 1
ATOM 670 N N . ASP A 1 83 ? -6.125 13.542 -0.269 1.00 97.75 83 ASP A N 1
ATOM 671 C CA . ASP A 1 83 ? -7.340 12.810 -0.670 1.00 97.75 83 ASP A CA 1
ATOM 672 C C . ASP A 1 83 ? -7.457 11.478 0.093 1.00 97.75 83 ASP A C 1
ATOM 674 O O . ASP A 1 83 ? -6.616 10.585 -0.059 1.00 97.75 83 ASP A O 1
ATOM 678 N N . GLU A 1 84 ? -8.533 11.322 0.873 1.00 97.94 84 GLU A N 1
ATOM 679 C CA . GLU A 1 84 ? -8.850 10.098 1.619 1.00 97.94 84 GLU A CA 1
ATOM 680 C C . GLU A 1 84 ? -8.957 8.861 0.715 1.00 97.94 84 GLU A C 1
ATOM 682 O O . GLU A 1 84 ? -8.590 7.763 1.130 1.00 97.94 84 GLU A O 1
ATOM 687 N N . ARG A 1 85 ? -9.411 9.006 -0.535 1.00 97.62 85 ARG A N 1
ATOM 688 C CA . ARG A 1 85 ? -9.528 7.881 -1.477 1.00 97.62 85 ARG A CA 1
ATOM 689 C C . ARG A 1 85 ? -8.163 7.317 -1.849 1.00 97.62 85 ARG A C 1
ATOM 691 O O . ARG A 1 85 ? -8.012 6.102 -1.952 1.00 97.62 85 ARG A O 1
ATOM 698 N N . VAL A 1 86 ? -7.158 8.177 -1.986 1.00 98.38 86 VAL A N 1
ATOM 699 C CA . VAL A 1 86 ? -5.777 7.744 -2.240 1.00 98.38 86 VAL A CA 1
ATOM 700 C C . VAL A 1 86 ? -5.171 7.130 -0.980 1.00 98.38 86 VAL A C 1
ATOM 702 O O . VAL A 1 86 ? -4.497 6.106 -1.069 1.00 98.38 86 VAL A O 1
ATOM 705 N N . ARG A 1 87 ? -5.486 7.665 0.209 1.00 98.56 87 ARG A N 1
ATOM 706 C CA . ARG A 1 87 ? -5.123 7.009 1.478 1.00 98.56 87 ARG A CA 1
ATOM 707 C C . ARG A 1 87 ? -5.736 5.608 1.577 1.00 98.56 87 ARG A C 1
ATOM 709 O O . ARG A 1 87 ? -5.052 4.671 1.975 1.00 98.56 87 ARG A O 1
ATOM 716 N N . GLN A 1 88 ? -6.999 5.446 1.175 1.00 98.44 88 GLN A N 1
ATOM 717 C CA . GLN A 1 88 ? -7.675 4.148 1.127 1.00 98.44 88 GLN A CA 1
ATOM 718 C C . GLN A 1 88 ? -6.996 3.196 0.136 1.00 98.44 88 GLN A C 1
ATOM 720 O O . GLN A 1 88 ? -6.778 2.032 0.460 1.00 98.44 88 GLN A O 1
ATOM 725 N N . LEU A 1 89 ? -6.629 3.686 -1.049 1.00 98.50 89 LEU A N 1
ATOM 726 C CA . LEU A 1 89 ? -5.900 2.909 -2.049 1.00 98.50 89 LEU A CA 1
ATOM 727 C C . LEU A 1 89 ? -4.549 2.420 -1.502 1.00 98.50 89 LEU A C 1
ATOM 729 O O . LEU A 1 89 ? -4.234 1.238 -1.612 1.00 98.50 89 LEU A O 1
ATOM 733 N N . ALA A 1 90 ? -3.789 3.301 -0.848 1.00 98.69 90 ALA A N 1
ATOM 734 C CA . ALA A 1 90 ? -2.528 2.944 -0.205 1.00 98.69 90 ALA A CA 1
ATOM 735 C C . ALA A 1 90 ? -2.723 1.927 0.930 1.00 98.69 90 ALA A C 1
ATOM 737 O O . ALA A 1 90 ? -1.948 0.984 1.039 1.00 98.69 90 ALA A O 1
ATOM 738 N N . LEU A 1 91 ? -3.785 2.056 1.731 1.00 98.50 91 LEU A N 1
ATOM 739 C CA . LEU A 1 91 ? -4.114 1.091 2.783 1.00 98.50 91 LEU A CA 1
ATOM 740 C C . LEU A 1 91 ? -4.353 -0.320 2.222 1.00 98.50 91 LEU A C 1
ATOM 742 O O . LEU A 1 91 ? -3.843 -1.298 2.766 1.00 98.50 91 LEU A O 1
ATOM 746 N N . VAL A 1 92 ? -5.099 -0.434 1.119 1.00 98.31 92 VAL A N 1
ATOM 747 C CA . VAL A 1 92 ? -5.334 -1.731 0.464 1.00 98.31 92 VAL A CA 1
ATOM 748 C C . VAL A 1 92 ? -4.042 -2.271 -0.157 1.00 98.31 92 VAL A C 1
ATOM 750 O O . VAL A 1 92 ? -3.789 -3.470 -0.070 1.00 98.31 92 VAL A O 1
ATOM 753 N N . ALA A 1 93 ? -3.194 -1.407 -0.722 1.00 98.44 93 ALA A N 1
ATOM 754 C CA . ALA A 1 93 ? -1.880 -1.811 -1.215 1.00 98.44 93 ALA A CA 1
ATOM 755 C C . ALA A 1 93 ? -0.989 -2.356 -0.083 1.00 98.44 93 ALA A C 1
ATOM 757 O O . ALA A 1 93 ? -0.415 -3.425 -0.247 1.00 98.44 93 ALA A O 1
ATOM 758 N N . LEU A 1 94 ? -0.943 -1.705 1.088 1.00 98.25 94 LEU A N 1
ATOM 759 C CA . LEU A 1 94 ? -0.209 -2.204 2.264 1.00 98.25 94 LEU A CA 1
ATOM 760 C C . LEU A 1 94 ? -0.678 -3.596 2.697 1.00 98.25 94 LEU A C 1
ATOM 762 O O . LEU A 1 94 ? 0.147 -4.448 3.018 1.00 98.25 94 LEU A O 1
ATOM 766 N N . TYR A 1 95 ? -1.991 -3.833 2.686 1.00 97.62 95 TYR A N 1
ATOM 767 C CA . TYR A 1 95 ? -2.548 -5.157 2.954 1.00 97.62 95 TYR A CA 1
ATOM 768 C C . TYR A 1 95 ? -2.083 -6.185 1.913 1.00 97.62 95 TYR A C 1
ATOM 770 O O . TYR A 1 95 ? -1.636 -7.271 2.274 1.00 97.62 95 TYR A O 1
ATOM 778 N N . LYS A 1 96 ? -2.134 -5.829 0.626 1.00 97.25 96 LYS A N 1
ATOM 779 C CA . LYS A 1 96 ? -1.748 -6.712 -0.483 1.00 97.25 96 LYS A CA 1
ATOM 780 C C . LYS A 1 96 ? -0.255 -7.011 -0.559 1.00 97.25 96 LYS A C 1
ATOM 782 O O . LYS A 1 96 ? 0.099 -8.103 -0.979 1.00 97.25 96 LYS A O 1
ATOM 787 N N . MET A 1 97 ? 0.598 -6.101 -0.098 1.00 95.75 97 MET A N 1
ATOM 788 C CA . MET A 1 97 ? 2.031 -6.363 0.059 1.00 95.75 97 MET A CA 1
ATOM 789 C C . MET A 1 97 ? 2.318 -7.438 1.118 1.00 95.75 97 MET A C 1
ATOM 791 O O . MET A 1 97 ? 3.409 -7.989 1.127 1.00 95.75 97 MET A O 1
ATOM 795 N N . ASN A 1 98 ? 1.370 -7.723 2.027 1.00 92.44 98 ASN A N 1
ATOM 796 C CA . ASN A 1 98 ? 1.509 -8.703 3.112 1.00 92.44 98 ASN A CA 1
ATOM 797 C C . ASN A 1 98 ? 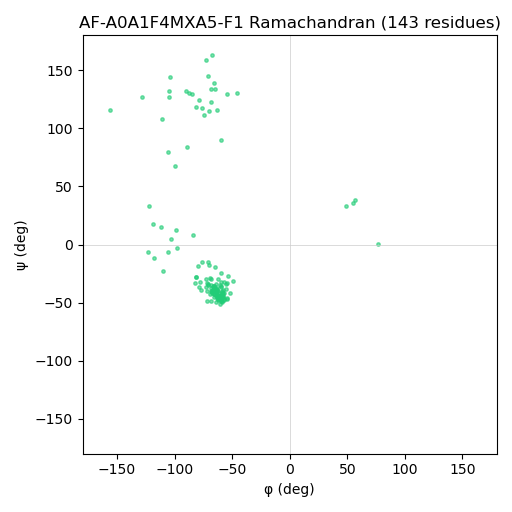2.816 -8.555 3.921 1.00 92.44 98 ASN A C 1
ATOM 799 O O . ASN A 1 98 ? 3.404 -9.521 4.409 1.00 92.44 98 ASN A O 1
ATOM 803 N N . ASN A 1 99 ? 3.284 -7.316 4.061 1.00 95.06 99 ASN A N 1
ATOM 804 C CA . ASN A 1 99 ? 4.558 -7.011 4.685 1.00 95.06 99 ASN A CA 1
ATOM 805 C C . ASN A 1 99 ? 4.390 -6.851 6.207 1.00 95.06 99 ASN A C 1
ATOM 807 O O . ASN A 1 99 ? 3.538 -6.096 6.687 1.00 95.06 99 ASN A O 1
ATOM 811 N N . SER A 1 100 ? 5.229 -7.525 6.996 1.00 94.25 100 SER A N 1
ATOM 812 C CA . SER A 1 100 ? 5.130 -7.520 8.464 1.00 94.25 100 SER A CA 1
ATOM 813 C C . SER A 1 100 ? 5.326 -6.133 9.090 1.00 94.25 100 SER A C 1
ATOM 815 O O . SER A 1 100 ? 4.724 -5.834 10.129 1.00 94.25 100 SER A O 1
ATOM 817 N N . TRP A 1 101 ? 6.107 -5.257 8.450 1.00 94.75 101 TRP A N 1
ATOM 818 C CA . TRP A 1 101 ? 6.291 -3.875 8.886 1.00 94.75 101 TRP A CA 1
ATOM 819 C C . TRP A 1 101 ? 5.028 -3.061 8.625 1.00 94.75 101 TRP A C 1
ATOM 821 O O . TRP A 1 101 ? 4.625 -2.287 9.494 1.00 94.75 101 TRP A O 1
ATOM 831 N N . ALA A 1 102 ? 4.370 -3.274 7.479 1.00 96.00 102 ALA A N 1
ATOM 832 C CA . ALA A 1 102 ? 3.091 -2.647 7.147 1.00 96.00 102 ALA A CA 1
ATOM 833 C C . ALA A 1 102 ? 2.005 -3.005 8.161 1.00 96.00 102 ALA A C 1
ATOM 835 O O . ALA A 1 102 ? 1.369 -2.107 8.710 1.00 96.00 102 ALA A O 1
ATOM 836 N N . LEU A 1 103 ? 1.848 -4.288 8.491 1.00 95.75 103 LEU A N 1
ATOM 837 C CA . LEU A 1 103 ? 0.856 -4.723 9.478 1.00 95.75 103 LEU A CA 1
ATOM 838 C C . LEU A 1 103 ? 1.145 -4.147 10.871 1.00 95.75 103 LEU A C 1
ATOM 840 O O . LEU A 1 103 ? 0.265 -3.547 11.484 1.00 95.75 103 LEU A O 1
ATOM 844 N N . SER A 1 104 ? 2.401 -4.212 11.322 1.00 94.81 104 SER A N 1
ATOM 845 C CA . SER A 1 104 ? 2.829 -3.607 12.595 1.00 94.81 104 SER A CA 1
ATOM 846 C C . SER A 1 104 ? 2.597 -2.091 12.635 1.00 94.81 104 SER A C 1
ATOM 848 O O . SER A 1 104 ? 2.290 -1.513 13.679 1.00 94.81 104 SER A O 1
ATOM 850 N N . PHE A 1 105 ? 2.774 -1.412 11.502 1.00 95.50 105 PHE A N 1
ATOM 851 C CA . PHE A 1 105 ? 2.467 0.006 11.373 1.00 95.50 105 PHE A CA 1
ATOM 852 C C . PHE A 1 105 ? 0.962 0.266 11.519 1.00 95.50 105 PHE A C 1
ATOM 854 O O . PHE A 1 105 ? 0.584 1.166 12.270 1.00 95.50 105 PHE A O 1
ATOM 861 N N . LEU A 1 106 ? 0.109 -0.534 10.873 1.00 95.94 106 LEU A N 1
ATOM 862 C CA . LEU A 1 106 ? -1.348 -0.398 10.950 1.00 95.94 106 LEU A CA 1
ATOM 863 C C . LEU A 1 106 ? -1.892 -0.628 12.368 1.00 95.94 106 LEU A C 1
ATOM 865 O O . LEU A 1 106 ? -2.744 0.142 12.815 1.00 95.94 106 LEU A O 1
ATOM 869 N N . GLU A 1 107 ? -1.342 -1.597 13.106 1.00 94.62 107 GLU A N 1
ATOM 870 C CA . GLU A 1 107 ? -1.659 -1.835 14.527 1.00 94.62 107 GLU A CA 1
ATOM 871 C C . GLU A 1 107 ? -1.449 -0.579 15.383 1.00 94.62 107 GLU A C 1
ATOM 873 O O . GLU A 1 107 ? -2.239 -0.273 16.273 1.00 94.62 107 GLU A O 1
ATOM 878 N N . ARG A 1 108 ? -0.396 0.197 15.097 1.00 93.12 108 ARG A N 1
ATOM 879 C CA . ARG A 1 108 ? -0.125 1.458 15.802 1.00 93.12 108 ARG A CA 1
ATOM 880 C C . ARG A 1 108 ? -0.925 2.629 15.245 1.00 93.12 108 ARG A C 1
ATOM 882 O O . ARG A 1 108 ? -1.254 3.540 16.002 1.00 93.12 108 ARG A O 1
ATOM 889 N N . ALA A 1 109 ? -1.197 2.640 13.943 1.00 93.31 109 ALA A N 1
ATOM 890 C CA . ALA A 1 109 ? -1.850 3.750 13.259 1.00 93.31 109 ALA A CA 1
ATOM 891 C C . ALA A 1 109 ? -3.345 3.853 13.588 1.00 93.31 109 ALA A C 1
ATOM 893 O O . ALA A 1 109 ? -3.877 4.961 13.614 1.00 93.31 109 ALA A O 1
ATOM 894 N N . ILE A 1 110 ? -4.010 2.730 13.881 1.00 93.62 110 ILE A N 1
ATOM 895 C CA . ILE A 1 110 ? -5.461 2.670 14.112 1.00 93.62 110 ILE A CA 1
ATOM 896 C C . ILE A 1 110 ? -5.964 3.686 15.152 1.00 93.62 110 ILE A C 1
ATOM 898 O O . ILE A 1 110 ? -6.963 4.364 14.914 1.00 93.62 110 ILE A O 1
ATOM 902 N N . LYS A 1 111 ? -5.237 3.866 16.264 1.00 90.56 111 LYS A N 1
ATOM 903 C CA . LYS A 1 111 ? -5.612 4.791 17.351 1.00 90.56 111 LYS A CA 1
ATOM 904 C C . LYS A 1 111 ? -5.502 6.270 16.973 1.00 90.56 111 LYS A C 1
ATOM 906 O O . LYS A 1 111 ? -6.066 7.121 17.650 1.00 90.56 111 LYS A O 1
ATOM 911 N N . PHE A 1 112 ? -4.770 6.577 15.905 1.00 92.12 112 PHE A N 1
ATOM 912 C CA . PHE A 1 112 ? -4.578 7.934 15.399 1.00 92.12 112 PHE A CA 1
ATOM 913 C C . PHE A 1 112 ? -5.381 8.206 14.123 1.00 92.12 112 PHE A C 1
ATOM 915 O O . PHE A 1 112 ? -5.412 9.346 13.654 1.00 92.12 112 PHE A O 1
ATOM 922 N N . GLU A 1 113 ? -6.029 7.186 13.551 1.00 95.38 113 GLU A N 1
ATOM 923 C CA . GLU A 1 113 ? -6.786 7.340 12.317 1.00 95.38 113 GLU A CA 1
ATOM 924 C C . GLU A 1 113 ? -8.052 8.159 12.565 1.00 95.38 113 GLU A C 1
ATOM 926 O O . GLU A 1 113 ? -8.964 7.733 13.278 1.00 95.38 113 GLU A O 1
ATOM 931 N N . ARG A 1 114 ? -8.124 9.339 11.948 1.00 93.25 114 ARG A N 1
ATOM 932 C CA . ARG A 1 114 ? -9.240 10.277 12.117 1.00 93.25 114 ARG A CA 1
ATOM 933 C C . ARG A 1 114 ? -10.463 9.870 11.306 1.00 93.25 114 ARG A C 1
ATOM 935 O O . ARG A 1 114 ? -11.575 10.113 11.759 1.00 93.25 114 ARG A O 1
ATOM 942 N N . SER A 1 115 ? -10.270 9.243 10.146 1.00 96.44 115 SER A N 1
ATOM 943 C CA . SER A 1 115 ? -11.368 8.796 9.291 1.00 96.44 115 SER A CA 1
ATOM 944 C C . SER A 1 115 ? -12.008 7.526 9.860 1.00 96.44 115 SER A C 1
ATOM 946 O O . SER A 1 115 ? -11.354 6.479 9.904 1.00 96.44 115 SER A O 1
ATOM 948 N N . PRO A 1 116 ? -13.300 7.545 10.242 1.00 95.50 116 PRO A N 1
ATOM 949 C CA . PRO A 1 116 ? -13.985 6.343 10.720 1.00 95.50 116 PRO A CA 1
ATOM 950 C C . PRO A 1 116 ? -13.993 5.222 9.674 1.00 95.50 116 PRO A C 1
ATOM 952 O O . PRO A 1 116 ? -13.940 4.041 10.018 1.00 95.50 116 PRO A O 1
ATOM 955 N N . LYS A 1 117 ? -14.033 5.587 8.387 1.00 96.31 117 LYS A N 1
ATOM 956 C CA . LYS A 1 117 ? -14.020 4.647 7.264 1.00 96.31 117 LYS A CA 1
ATOM 957 C C . LYS A 1 117 ? -12.674 3.932 7.144 1.00 96.31 117 LYS A C 1
ATOM 959 O O . LYS A 1 117 ? -12.639 2.702 7.051 1.00 96.31 117 LYS A O 1
ATOM 964 N N . LEU A 1 118 ? -11.569 4.679 7.177 1.00 97.62 118 LEU A N 1
ATOM 965 C CA . LEU A 1 118 ? -10.235 4.076 7.145 1.00 97.62 118 LEU A CA 1
ATOM 966 C C . LEU A 1 118 ? -9.965 3.272 8.414 1.00 97.62 118 LEU A C 1
ATOM 968 O O . LEU A 1 118 ? -9.462 2.159 8.318 1.00 97.62 118 LEU A O 1
ATOM 972 N N . ARG A 1 119 ? -10.401 3.757 9.583 1.00 96.75 119 ARG A N 1
ATOM 973 C CA . ARG A 1 119 ? -10.266 3.028 10.850 1.00 96.75 119 ARG A CA 1
ATOM 974 C C . ARG A 1 119 ? -10.931 1.651 10.796 1.00 96.75 119 ARG A C 1
ATOM 976 O O . ARG A 1 119 ? -10.295 0.658 11.129 1.00 96.75 119 ARG A O 1
ATOM 983 N N . LYS A 1 120 ? -12.170 1.572 10.294 1.00 95.38 120 LYS A N 1
ATOM 984 C CA . LYS A 1 120 ? -12.869 0.291 10.061 1.00 95.38 120 LYS A CA 1
ATOM 985 C C . LYS A 1 120 ? -12.109 -0.618 9.094 1.00 95.38 120 LYS A C 1
ATOM 987 O O . LYS A 1 120 ? -12.032 -1.821 9.321 1.00 95.38 120 LYS A O 1
ATOM 992 N N . SER A 1 121 ? -11.534 -0.042 8.038 1.00 96.69 121 SER A N 1
ATOM 993 C CA . SER A 1 121 ? -10.749 -0.794 7.053 1.00 96.69 121 SER A CA 1
ATOM 994 C C . SER A 1 121 ? -9.481 -1.391 7.677 1.00 96.69 121 SER A C 1
ATOM 996 O O . SER A 1 121 ? -9.162 -2.546 7.414 1.00 96.69 121 SER A O 1
ATOM 998 N N . ILE A 1 122 ? -8.800 -0.650 8.559 1.00 97.00 122 ILE A N 1
ATOM 999 C CA . ILE A 1 122 ? -7.643 -1.150 9.315 1.00 97.00 122 ILE A CA 1
ATOM 1000 C C . ILE A 1 122 ? -8.048 -2.318 10.216 1.00 97.00 122 ILE A C 1
ATOM 1002 O O . ILE A 1 122 ? -7.380 -3.347 10.184 1.00 97.00 122 ILE A O 1
ATOM 1006 N N . CYS A 1 123 ? -9.149 -2.202 10.972 1.00 94.75 123 CYS A N 1
ATOM 1007 C CA . CYS A 1 123 ? -9.642 -3.308 11.802 1.00 94.75 123 CYS A CA 1
ATOM 1008 C C . CYS A 1 123 ? -9.857 -4.580 10.976 1.00 94.75 123 CYS A C 1
ATOM 1010 O O . CYS A 1 123 ? -9.422 -5.653 11.383 1.00 94.75 123 CYS A O 1
ATOM 1012 N N . ALA A 1 124 ? -10.515 -4.452 9.820 1.00 94.75 124 ALA A N 1
ATOM 1013 C CA . ALA A 1 124 ? -10.802 -5.583 8.944 1.00 94.75 124 ALA A CA 1
ATOM 1014 C C . ALA A 1 124 ? -9.518 -6.244 8.422 1.00 94.75 124 ALA A C 1
ATOM 1016 O O . ALA A 1 124 ? -9.403 -7.467 8.462 1.00 94.75 124 ALA A O 1
ATOM 1017 N N . ILE A 1 125 ? -8.537 -5.439 7.996 1.00 95.75 125 ILE A N 1
ATOM 1018 C CA . ILE A 1 125 ? -7.226 -5.924 7.544 1.00 95.75 125 ILE A CA 1
ATOM 1019 C C . ILE A 1 125 ? -6.508 -6.674 8.669 1.00 95.75 125 ILE A C 1
ATOM 1021 O O . ILE A 1 125 ? -6.068 -7.802 8.470 1.00 95.75 125 ILE A O 1
ATOM 1025 N N . LEU A 1 126 ? -6.405 -6.072 9.856 1.00 94.94 126 LEU A N 1
ATOM 1026 C CA . LEU A 1 126 ? -5.708 -6.680 10.990 1.00 94.94 126 LEU A CA 1
ATOM 1027 C C . LEU A 1 126 ? -6.374 -7.987 11.428 1.00 94.94 126 LEU A C 1
ATOM 1029 O O . LEU A 1 126 ? -5.680 -8.983 11.614 1.00 94.94 126 LEU A O 1
ATOM 1033 N N . TYR A 1 127 ? -7.707 -8.011 11.496 1.00 93.25 127 TYR A N 1
ATOM 1034 C CA . TYR A 1 127 ? -8.471 -9.222 11.785 1.00 93.25 127 TYR A CA 1
ATOM 1035 C C . TYR A 1 127 ? -8.196 -10.327 10.755 1.00 93.25 127 TYR A C 1
ATOM 1037 O O . TYR A 1 127 ? -7.872 -11.454 11.124 1.00 93.25 127 TYR A O 1
ATOM 1045 N N . GLN A 1 128 ? -8.248 -10.000 9.460 1.00 93.00 128 GLN A N 1
ATOM 1046 C CA . GLN A 1 128 ? -7.988 -10.959 8.385 1.00 93.00 128 GLN A CA 1
ATOM 1047 C C . GLN A 1 128 ? -6.546 -11.491 8.401 1.00 93.00 128 GLN A C 1
ATOM 1049 O O . GLN A 1 128 ? -6.311 -12.652 8.072 1.00 93.00 128 GLN A O 1
ATOM 1054 N N . CYS A 1 129 ? -5.587 -10.659 8.804 1.00 92.31 129 CYS A N 1
ATOM 1055 C CA . CYS A 1 129 ? -4.182 -11.028 8.961 1.00 92.31 129 CYS A CA 1
ATOM 1056 C C . CYS A 1 129 ? -3.861 -11.678 10.318 1.00 92.31 129 CYS A C 1
ATOM 1058 O O . CYS A 1 129 ? -2.683 -11.876 10.618 1.00 92.31 129 CYS A O 1
ATOM 1060 N N . ASN A 1 130 ? -4.868 -11.997 11.141 1.00 91.31 130 ASN A N 1
ATOM 1061 C CA . ASN A 1 130 ? -4.691 -12.606 12.461 1.00 91.31 130 ASN A CA 1
ATOM 1062 C C . ASN A 1 130 ? -3.785 -11.774 13.392 1.00 91.31 130 ASN A C 1
ATOM 1064 O O . ASN A 1 130 ? -2.926 -12.303 14.101 1.00 91.31 130 ASN A O 1
ATOM 1068 N N . ARG A 1 131 ? -3.927 -10.446 13.315 1.00 87.69 131 ARG A N 1
ATOM 1069 C CA . ARG A 1 131 ? -3.196 -9.463 14.119 1.00 87.69 131 ARG A CA 1
ATOM 1070 C C . ARG A 1 131 ? -4.120 -8.920 15.208 1.00 87.69 131 ARG A C 1
ATOM 1072 O O . ARG A 1 131 ? -5.314 -8.738 14.956 1.00 87.69 131 ARG A O 1
ATOM 1079 N N . PRO A 1 132 ? -3.595 -8.629 16.407 1.00 83.94 132 PRO A N 1
ATOM 1080 C CA . PRO A 1 132 ? -4.419 -8.126 17.492 1.00 83.94 132 PRO A CA 1
ATOM 1081 C C . PRO A 1 132 ? -4.978 -6.738 17.157 1.00 83.94 132 PRO A C 1
ATOM 1083 O O . PRO A 1 132 ? -4.278 -5.874 16.623 1.00 83.94 132 PRO A O 1
ATOM 1086 N N . VAL A 1 133 ? -6.248 -6.513 17.500 1.00 83.12 133 VAL A N 1
ATOM 1087 C CA . VAL A 1 133 ? -6.925 -5.226 17.290 1.00 83.12 133 VAL A CA 1
ATOM 1088 C C . VAL A 1 133 ? -7.190 -4.571 18.641 1.00 83.12 133 VAL A C 1
ATOM 1090 O O . VAL A 1 133 ? -8.068 -5.004 19.388 1.00 83.12 133 VAL A O 1
ATOM 1093 N N . TYR A 1 134 ? -6.448 -3.504 18.941 1.00 76.31 134 TYR A N 1
ATOM 1094 C CA . TYR A 1 134 ? -6.630 -2.694 20.147 1.00 76.31 134 TYR A CA 1
ATOM 1095 C C . TYR A 1 134 ? -7.304 -1.366 19.803 1.00 76.31 134 TYR A C 1
ATOM 1097 O O . TYR A 1 134 ? -6.809 -0.611 18.965 1.00 76.31 134 TYR A O 1
ATOM 1105 N N . MET A 1 135 ? -8.400 -1.045 20.486 1.00 67.12 135 MET A N 1
ATOM 1106 C CA . MET A 1 135 ? -9.069 0.255 20.400 1.00 67.12 135 MET A CA 1
ATOM 1107 C C . MET A 1 135 ? -9.264 0.788 21.815 1.00 67.12 135 MET A C 1
ATOM 1109 O O . MET A 1 135 ? -9.770 0.078 22.676 1.00 67.12 135 MET A O 1
ATOM 1113 N N . GLU A 1 136 ? -8.805 2.017 22.072 1.00 66.69 136 GLU A N 1
ATOM 1114 C CA . GLU A 1 136 ? -8.972 2.692 23.375 1.00 66.69 136 GLU A CA 1
ATOM 1115 C C . GLU A 1 136 ? -8.434 1.877 24.571 1.00 66.69 136 GLU A C 1
ATOM 1117 O O . GLU A 1 136 ? -9.005 1.865 25.654 1.00 66.69 136 GLU A O 1
ATOM 1122 N N . GLY A 1 137 ? -7.327 1.153 24.369 1.00 64.69 137 GLY A N 1
ATOM 1123 C CA . GLY A 1 137 ? -6.726 0.304 25.406 1.00 64.69 137 GLY A CA 1
ATOM 1124 C C . GLY A 1 137 ? -7.455 -1.022 25.648 1.00 64.69 137 GLY A C 1
ATOM 1125 O O . GLY A 1 137 ? -6.993 -1.819 26.458 1.00 64.69 137 GLY A O 1
ATOM 1126 N N . THR A 1 138 ? -8.536 -1.293 24.914 1.00 63.59 138 THR A N 1
ATOM 1127 C CA . THR A 1 138 ? -9.309 -2.535 25.003 1.00 63.59 138 THR A CA 1
ATOM 1128 C C . THR A 1 138 ? -9.004 -3.432 23.803 1.00 63.59 138 THR A C 1
ATOM 1130 O O . THR A 1 138 ? -8.985 -2.979 22.655 1.00 63.59 138 THR A O 1
ATOM 1133 N N . LEU A 1 139 ? -8.739 -4.715 24.060 1.00 68.69 139 LEU A N 1
ATOM 1134 C CA . LEU A 1 139 ? -8.573 -5.733 23.023 1.00 68.69 139 LEU A CA 1
ATOM 1135 C C . LEU A 1 139 ? -9.953 -6.081 22.454 1.00 68.69 139 LEU A C 1
ATOM 1137 O O . LEU A 1 139 ? -10.779 -6.657 23.154 1.00 68.69 139 LEU A O 1
ATOM 1141 N N . LEU A 1 140 ? -10.212 -5.710 21.199 1.00 67.56 140 LEU A N 1
ATOM 1142 C CA . LEU A 1 140 ? -11.498 -5.984 20.547 1.00 67.56 140 LEU A CA 1
ATOM 1143 C C . LEU A 1 140 ? -11.587 -7.412 20.003 1.00 67.56 140 LEU A C 1
ATOM 1145 O O . LEU A 1 140 ? -12.680 -7.955 19.882 1.00 67.56 140 LEU A O 1
ATOM 1149 N N . ALA A 1 141 ? -10.444 -8.001 19.657 1.00 63.94 141 ALA A N 1
ATOM 1150 C CA . ALA A 1 141 ? -10.338 -9.385 19.221 1.00 63.94 141 ALA A CA 1
ATOM 1151 C C . ALA A 1 141 ? -8.911 -9.891 19.483 1.00 63.94 141 ALA A C 1
ATOM 1153 O O . ALA A 1 141 ? -7.960 -9.366 18.893 1.00 63.94 141 ALA A O 1
ATOM 1154 N N . SER A 1 142 ? -8.756 -10.891 20.362 1.00 54.91 142 SER A N 1
ATOM 1155 C CA . SER A 1 142 ? -7.595 -11.784 20.327 1.00 54.91 142 SER A CA 1
ATOM 1156 C C . SER A 1 142 ? -7.903 -12.881 19.321 1.00 54.91 142 SER A C 1
ATOM 1158 O O . SER A 1 142 ? -8.969 -13.493 19.347 1.00 54.91 142 SER A O 1
ATOM 1160 N N . THR A 1 143 ? -6.991 -13.120 18.392 1.00 56.53 143 THR A N 1
ATOM 1161 C CA . THR A 1 143 ? -7.104 -14.278 17.517 1.00 56.53 143 THR A CA 1
ATOM 1162 C C . THR A 1 143 ? -6.413 -15.461 18.178 1.00 56.53 143 THR A C 1
ATOM 1164 O O . THR A 1 143 ? -5.235 -15.713 17.924 1.00 56.53 143 THR A O 1
ATOM 1167 N N . GLU A 1 144 ? -7.141 -16.147 19.058 1.00 51.06 144 GLU A N 1
ATOM 1168 C CA . GLU A 1 144 ? -6.835 -17.529 19.430 1.00 51.06 144 GLU A CA 1
ATOM 1169 C C . GLU A 1 144 ? -7.360 -18.446 18.315 1.00 51.06 144 GLU A C 1
ATOM 1171 O O . GLU A 1 144 ? -8.529 -18.371 17.929 1.00 51.06 144 GLU A O 1
ATOM 1176 N N . LYS A 1 145 ? -6.470 -19.268 17.760 1.00 47.44 145 LYS A N 1
ATOM 1177 C CA . LYS A 1 145 ? -6.817 -20.484 17.023 1.00 47.44 145 LYS A CA 1
ATOM 1178 C C . LYS A 1 145 ? -6.311 -21.667 17.822 1.00 47.44 145 LYS A C 1
ATOM 1180 O O . LYS A 1 145 ? -5.174 -21.548 18.332 1.00 47.44 145 LYS A O 1
#